Protein AF-A0A523LX55-F1 (afdb_monomer_lite)

Foldseek 3Di:
DVVVVVVVVVVVVVVVVVVVPDLQNVLCVVPPPCVVPDVDSVVSCVVVVVDDDDPDDVVVVPPCNVCVVVVVVVVVVCCVVPVD

Radius of gyration: 23.72 Å; chains: 1; bounding box: 45×46×57 Å

Sequence (84 aa):
MIHKWTLVIVSITLLVYIATMNLRHQVEELLPNWERWYPSLFDAASDLGLIRAEVCDPGTLLLTRRHAKIRQRAEEAHREKWGG

Structure (mmCIF, N/CA/C/O backbone):
data_AF-A0A523LX55-F1
#
_entry.id   AF-A0A523LX55-F1
#
loop_
_atom_site.group_PDB
_atom_site.id
_atom_site.type_symbol
_atom_site.label_atom_id
_atom_site.label_alt_id
_atom_site.label_comp_id
_atom_site.label_asym_id
_atom_site.label_entity_id
_atom_site.label_seq_id
_atom_site.pdbx_PDB_ins_code
_atom_site.Cartn_x
_atom_site.Cartn_y
_atom_site.Cartn_z
_atom_site.occupancy
_atom_site.B_iso_or_equiv
_atom_site.auth_seq_id
_atom_site.auth_comp_id
_atom_site.auth_asym_id
_atom_site.auth_atom_id
_atom_site.pdbx_PDB_model_num
ATOM 1 N N . MET A 1 1 ? 34.480 25.622 4.340 1.00 56.91 1 MET A N 1
ATOM 2 C CA . MET A 1 1 ? 34.487 24.275 4.965 1.00 56.91 1 MET A CA 1
ATOM 3 C C . MET A 1 1 ? 33.168 23.935 5.665 1.00 56.91 1 MET A C 1
ATOM 5 O O . MET A 1 1 ? 32.702 22.819 5.514 1.00 56.91 1 MET A O 1
ATOM 9 N N . ILE A 1 2 ? 32.527 24.891 6.351 1.00 59.38 2 ILE A N 1
ATOM 10 C CA . ILE A 1 2 ? 31.289 24.702 7.138 1.00 59.38 2 ILE A CA 1
ATOM 11 C C . ILE A 1 2 ? 30.072 24.275 6.290 1.00 59.38 2 ILE A C 1
ATOM 13 O O . ILE A 1 2 ? 29.304 23.424 6.716 1.00 59.38 2 ILE A O 1
ATOM 17 N N . HIS A 1 3 ? 29.936 24.772 5.055 1.00 59.19 3 HIS A N 1
ATOM 18 C CA . HIS A 1 3 ? 28.771 24.486 4.198 1.00 59.19 3 HIS A CA 1
ATOM 19 C C . HIS A 1 3 ? 28.675 23.022 3.730 1.00 59.19 3 HIS A C 1
ATOM 21 O O . HIS A 1 3 ? 27.590 22.548 3.408 1.00 59.19 3 HIS A O 1
ATOM 27 N N . LYS A 1 4 ? 29.799 22.284 3.707 1.00 60.00 4 LYS A N 1
ATOM 28 C CA . LYS A 1 4 ? 29.787 20.852 3.363 1.00 60.00 4 LYS A CA 1
ATOM 29 C C . LYS A 1 4 ? 29.214 20.007 4.507 1.00 60.00 4 LYS A C 1
ATOM 31 O O . LYS A 1 4 ? 28.587 18.993 4.238 1.00 60.00 4 LYS A O 1
ATOM 36 N N . TRP A 1 5 ? 29.382 20.437 5.758 1.00 57.66 5 TRP A N 1
ATOM 37 C CA . TRP A 1 5 ? 28.894 19.713 6.936 1.00 57.66 5 TRP A CA 1
ATOM 38 C C . TRP A 1 5 ? 27.399 19.926 7.171 1.00 57.66 5 TRP A C 1
ATOM 40 O O . TRP A 1 5 ? 26.696 18.971 7.482 1.00 57.66 5 TRP A O 1
ATOM 50 N N . THR A 1 6 ? 26.884 21.135 6.935 1.00 67.12 6 THR A N 1
ATOM 51 C CA . THR A 1 6 ? 25.439 21.409 6.998 1.00 67.12 6 THR A CA 1
ATOM 52 C C . THR A 1 6 ? 24.656 20.567 5.997 1.00 67.12 6 THR A C 1
ATOM 54 O O . THR A 1 6 ? 23.608 20.028 6.336 1.00 67.12 6 THR A O 1
ATOM 57 N N . LEU A 1 7 ? 25.186 20.392 4.786 1.00 69.44 7 LEU A N 1
ATOM 58 C CA . LEU A 1 7 ? 24.529 19.604 3.743 1.00 69.44 7 LEU A CA 1
ATOM 59 C C . LEU A 1 7 ? 24.506 18.101 4.076 1.00 69.44 7 LEU A C 1
ATOM 61 O O . LEU A 1 7 ? 23.512 17.427 3.821 1.00 69.44 7 LEU A O 1
ATOM 65 N N . VAL A 1 8 ? 25.567 17.591 4.709 1.00 72.94 8 VAL A N 1
ATOM 66 C CA . VAL A 1 8 ? 25.638 16.203 5.199 1.00 72.94 8 VAL A CA 1
ATOM 67 C C . VAL A 1 8 ? 24.639 15.968 6.336 1.00 72.94 8 VAL A C 1
ATOM 69 O O . VAL A 1 8 ? 23.922 14.973 6.309 1.00 72.94 8 VAL A O 1
ATOM 72 N N . ILE A 1 9 ? 24.534 16.895 7.292 1.00 72.31 9 ILE A N 1
ATOM 73 C CA . ILE A 1 9 ? 23.595 16.788 8.420 1.00 72.31 9 ILE A CA 1
ATOM 74 C C . ILE A 1 9 ? 22.145 16.815 7.928 1.00 72.31 9 ILE A C 1
ATOM 76 O O . ILE A 1 9 ? 21.363 15.946 8.298 1.00 72.31 9 ILE A O 1
ATOM 80 N N . VAL A 1 10 ? 21.793 17.757 7.047 1.00 73.44 10 VAL A N 1
ATOM 81 C CA . VAL A 1 10 ? 20.439 17.836 6.471 1.00 73.44 10 VAL A CA 1
ATOM 82 C C . VAL A 1 10 ? 20.096 16.563 5.693 1.00 73.44 10 VAL A C 1
ATOM 84 O O . VAL A 1 10 ? 18.988 16.053 5.827 1.00 73.44 10 VAL A O 1
ATOM 87 N N . SER A 1 11 ? 21.047 16.012 4.935 1.00 73.69 11 SER A N 1
ATOM 88 C CA . SER A 1 11 ? 20.848 14.770 4.180 1.00 73.69 11 SER A CA 1
ATOM 89 C C . SER A 1 11 ? 20.608 13.559 5.093 1.00 73.69 11 SER A C 1
ATOM 91 O O . SER A 1 11 ? 19.707 12.765 4.836 1.00 73.69 11 SER A O 1
ATOM 93 N N . ILE A 1 12 ? 21.344 13.446 6.204 1.00 73.06 12 ILE A N 1
ATOM 94 C CA . ILE A 1 12 ? 21.141 12.380 7.199 1.00 73.06 12 ILE A CA 1
ATOM 95 C C . ILE A 1 12 ? 19.773 12.525 7.875 1.00 73.06 12 ILE A C 1
ATOM 97 O O . ILE A 1 12 ? 19.034 11.548 7.958 1.00 73.06 12 ILE A O 1
ATOM 101 N N . THR A 1 13 ? 19.398 13.731 8.307 1.00 72.94 13 THR A N 1
ATOM 102 C CA . THR A 1 13 ? 18.092 13.981 8.937 1.00 72.94 13 THR A CA 1
ATOM 103 C C . THR A 1 13 ? 16.937 13.690 7.980 1.00 72.94 13 THR A C 1
ATOM 105 O O . THR A 1 13 ? 15.947 13.086 8.382 1.00 72.94 13 THR A O 1
ATOM 108 N N . LEU A 1 14 ? 17.072 14.060 6.703 1.00 69.94 14 LEU A N 1
ATOM 109 C CA . LEU A 1 14 ? 16.080 13.768 5.671 1.00 69.94 14 LEU A CA 1
ATOM 110 C C . LEU A 1 14 ? 15.967 12.261 5.403 1.00 69.94 14 LEU A C 1
ATOM 112 O O . LEU A 1 14 ? 14.860 11.741 5.302 1.00 69.94 14 LEU A O 1
ATOM 116 N N . LEU A 1 15 ? 17.092 11.546 5.328 1.00 65.88 15 LEU A N 1
ATOM 117 C CA . LEU A 1 15 ? 17.100 10.090 5.161 1.00 65.88 15 LEU A CA 1
ATOM 118 C C . LEU A 1 15 ? 16.456 9.374 6.354 1.00 65.88 15 LEU A C 1
ATOM 120 O O . LEU A 1 15 ? 15.692 8.433 6.153 1.00 65.88 15 LEU A O 1
ATOM 124 N N . VAL A 1 16 ? 16.708 9.841 7.580 1.00 67.62 16 VAL A N 1
ATOM 125 C CA . VAL A 1 16 ? 16.039 9.334 8.787 1.00 67.62 16 VAL A CA 1
ATOM 126 C C . VAL A 1 16 ? 14.540 9.633 8.741 1.00 67.62 16 VAL A C 1
ATOM 128 O O . VAL A 1 16 ? 13.748 8.726 8.970 1.00 67.62 16 VAL A O 1
ATOM 131 N N . TYR A 1 17 ? 14.135 10.852 8.374 1.00 65.38 17 TYR A N 1
ATOM 132 C CA . TYR A 1 17 ? 12.723 11.232 8.257 1.00 65.38 17 TYR A CA 1
ATOM 133 C C . TYR A 1 17 ? 11.964 10.384 7.217 1.00 65.38 17 TYR A C 1
ATOM 135 O O . TYR A 1 17 ? 10.855 9.906 7.467 1.00 65.38 17 TYR A O 1
ATOM 143 N N . ILE A 1 18 ? 12.586 10.118 6.066 1.00 63.91 18 ILE A N 1
ATOM 144 C CA . ILE A 1 18 ? 12.015 9.244 5.033 1.00 63.91 18 ILE A CA 1
ATOM 145 C C . ILE A 1 18 ? 11.935 7.796 5.537 1.00 63.91 18 ILE A C 1
ATOM 147 O O . ILE A 1 18 ? 10.919 7.137 5.327 1.00 63.91 18 ILE A O 1
ATOM 151 N N . ALA A 1 19 ? 12.954 7.308 6.252 1.00 61.09 19 ALA A N 1
ATOM 152 C CA . ALA A 1 19 ? 12.911 5.985 6.875 1.00 61.09 19 ALA A CA 1
ATOM 153 C C . ALA A 1 19 ? 11.817 5.872 7.958 1.00 61.09 19 ALA A C 1
ATOM 155 O O . ALA A 1 19 ? 11.260 4.790 8.150 1.00 61.09 19 ALA A O 1
ATOM 156 N N . THR A 1 20 ? 11.473 6.974 8.641 1.00 61.25 20 THR A N 1
ATOM 157 C CA . THR A 1 20 ? 10.405 7.008 9.656 1.00 61.25 20 THR A CA 1
ATOM 158 C C . THR A 1 20 ? 8.987 7.043 9.087 1.00 61.25 20 THR A C 1
ATOM 160 O O . THR A 1 20 ? 8.056 6.680 9.802 1.00 61.25 20 THR A O 1
ATOM 163 N N . MET A 1 21 ? 8.792 7.378 7.805 1.00 69.62 21 MET A N 1
ATOM 164 C CA . MET A 1 21 ? 7.480 7.324 7.134 1.00 69.62 21 MET A CA 1
ATOM 165 C C . MET A 1 21 ? 7.077 5.880 6.770 1.00 69.62 21 MET A C 1
ATOM 167 O O . MET A 1 21 ? 6.728 5.562 5.634 1.00 69.62 21 MET A O 1
ATOM 171 N N . ASN A 1 22 ? 7.116 4.978 7.751 1.00 86.06 22 ASN A N 1
ATOM 172 C CA . ASN A 1 22 ? 6.648 3.602 7.623 1.00 86.06 22 ASN A CA 1
ATOM 173 C C . ASN A 1 22 ? 5.108 3.561 7.646 1.00 86.06 22 ASN A C 1
ATOM 175 O O . ASN A 1 22 ? 4.474 4.357 8.337 1.00 86.06 22 ASN A O 1
ATOM 179 N N . LEU A 1 23 ? 4.503 2.606 6.934 1.00 90.06 23 LEU A N 1
ATOM 180 C CA . LEU A 1 23 ? 3.055 2.381 6.910 1.00 90.06 23 LEU A CA 1
ATOM 181 C C . LEU A 1 23 ? 2.442 2.316 8.316 1.00 90.06 23 LEU A C 1
ATOM 183 O O . LEU A 1 23 ? 1.393 2.903 8.553 1.00 90.06 23 LEU A O 1
ATOM 187 N N . ARG A 1 24 ? 3.127 1.668 9.270 1.00 91.81 24 ARG A N 1
ATOM 188 C CA . ARG A 1 24 ? 2.679 1.618 10.672 1.00 91.81 24 ARG A CA 1
ATOM 189 C C . ARG A 1 24 ? 2.529 3.007 11.285 1.00 91.81 24 ARG A C 1
ATOM 191 O O . ARG A 1 24 ? 1.550 3.255 11.972 1.00 91.81 24 ARG A O 1
ATOM 198 N N . HIS A 1 25 ? 3.492 3.891 11.040 1.00 92.25 25 HIS A N 1
ATOM 199 C CA . HIS A 1 25 ? 3.470 5.251 11.572 1.00 92.25 25 HIS A CA 1
ATOM 200 C C . HIS A 1 25 ? 2.312 6.056 10.977 1.00 92.25 25 HIS A C 1
ATOM 202 O O . HIS A 1 25 ? 1.600 6.734 11.705 1.00 92.25 25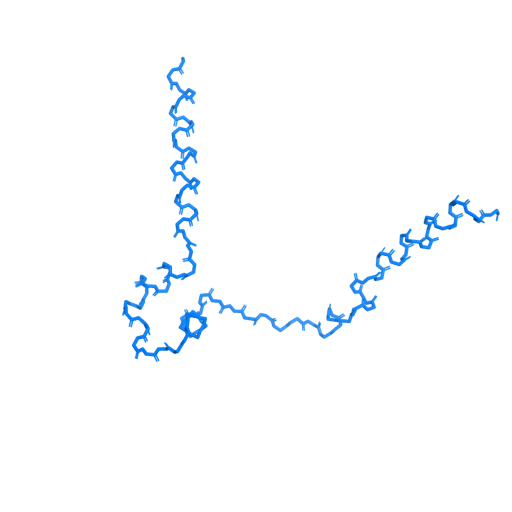 HIS A O 1
ATOM 208 N N . GLN A 1 26 ? 2.086 5.925 9.667 1.00 92.25 26 GLN A N 1
ATOM 209 C CA . GLN A 1 26 ? 0.970 6.581 8.980 1.00 92.25 26 GLN A CA 1
ATOM 210 C C . GLN A 1 26 ? -0.391 6.100 9.509 1.00 92.25 26 GLN A C 1
ATOM 212 O O . GLN A 1 26 ? -1.294 6.908 9.700 1.00 92.25 26 GLN A O 1
ATOM 217 N N . VAL A 1 27 ? -0.538 4.798 9.785 1.00 94.75 27 VAL A N 1
ATOM 218 C CA . VAL A 1 27 ? -1.762 4.257 10.400 1.00 94.75 27 VAL A CA 1
ATOM 219 C C . VAL A 1 27 ? -1.938 4.778 11.824 1.00 94.75 27 VAL A C 1
ATOM 221 O O . VAL A 1 27 ? -3.032 5.210 12.160 1.00 94.75 27 VAL A O 1
ATOM 224 N N . GLU A 1 28 ? -0.890 4.773 12.649 1.00 95.19 28 GLU A N 1
ATOM 225 C CA . GLU A 1 28 ? -0.977 5.214 14.048 1.00 95.19 28 GLU A CA 1
ATOM 226 C C . GLU A 1 28 ? -1.325 6.707 14.175 1.00 95.19 28 GLU A C 1
ATOM 228 O O . GLU A 1 28 ? -2.050 7.101 15.084 1.00 95.19 28 GLU A O 1
ATOM 233 N N . GLU A 1 29 ? -0.849 7.537 13.244 1.00 94.25 29 GLU A N 1
ATOM 234 C CA . GLU A 1 29 ? -1.164 8.968 13.185 1.00 94.25 29 GLU A CA 1
ATOM 235 C C . GLU A 1 29 ? -2.637 9.230 12.829 1.00 94.25 29 GLU A C 1
ATOM 237 O O . GLU A 1 29 ? -3.260 10.134 13.386 1.00 94.25 29 GLU A O 1
ATOM 242 N N . LEU A 1 30 ? -3.209 8.422 11.930 1.00 94.69 30 LEU A N 1
ATOM 243 C CA . LEU A 1 30 ? -4.605 8.549 11.502 1.00 94.69 30 LEU A CA 1
ATOM 244 C C . LEU A 1 30 ? -5.592 7.855 12.450 1.00 94.69 30 LEU A C 1
ATOM 246 O O . LEU A 1 30 ? -6.702 8.348 12.653 1.00 94.69 30 LEU A O 1
ATOM 250 N N . LEU A 1 31 ? -5.207 6.711 13.016 1.00 95.25 31 LEU A N 1
ATOM 251 C CA . LEU A 1 31 ? -6.03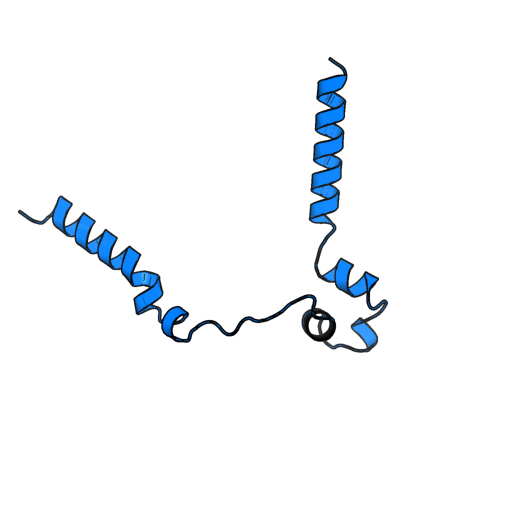1 5.893 13.899 1.00 95.25 31 LEU A CA 1
ATOM 252 C C . LEU A 1 31 ? -5.192 5.361 15.077 1.00 95.25 31 LEU A C 1
ATOM 254 O O . LEU A 1 31 ? -4.712 4.224 15.045 1.00 95.25 31 LEU A O 1
ATOM 258 N N . PRO A 1 32 ? -5.042 6.155 16.150 1.00 95.75 32 PRO A N 1
ATOM 259 C CA . PRO A 1 32 ? -4.305 5.733 17.334 1.00 95.75 32 PRO A CA 1
ATOM 260 C C . PRO A 1 32 ? -4.931 4.497 17.988 1.00 95.75 32 PRO A C 1
ATOM 262 O O . PRO A 1 32 ? -6.152 4.423 18.159 1.00 95.75 32 PRO A O 1
ATOM 265 N N . ASN A 1 33 ? -4.100 3.551 18.425 1.00 95.12 33 ASN A N 1
ATOM 266 C CA . ASN A 1 33 ? -4.527 2.267 18.994 1.00 95.12 33 ASN A CA 1
ATOM 267 C C . ASN A 1 33 ? -5.412 1.429 18.045 1.00 95.12 33 ASN A C 1
ATOM 269 O O . ASN A 1 33 ? -6.332 0.732 18.493 1.00 95.12 33 ASN A O 1
ATOM 273 N N . TRP A 1 34 ? -5.148 1.477 16.734 1.00 96.00 34 TRP A N 1
ATOM 274 C CA . TRP A 1 34 ? -5.880 0.707 15.718 1.00 96.00 34 TRP A CA 1
ATOM 275 C C . TRP A 1 34 ? -5.911 -0.807 15.999 1.00 96.00 34 TRP A C 1
ATOM 277 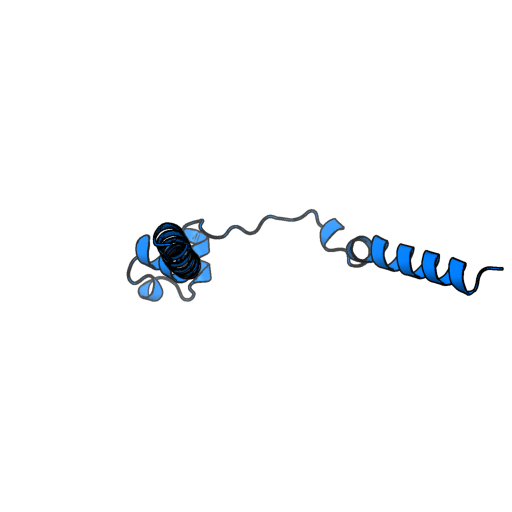O O . TRP A 1 34 ? -6.879 -1.468 15.622 1.00 96.00 34 TRP A O 1
ATOM 287 N N . GLU A 1 35 ? -4.908 -1.348 16.706 1.00 95.62 35 GLU A N 1
ATOM 288 C CA . GLU A 1 35 ? -4.786 -2.774 17.074 1.00 95.62 35 GLU A CA 1
ATOM 289 C C . GLU A 1 35 ? -5.984 -3.290 17.894 1.00 95.62 35 GLU A C 1
ATOM 291 O O . GLU A 1 35 ? -6.230 -4.492 17.963 1.00 95.62 35 GLU A O 1
ATOM 296 N N . ARG A 1 36 ? -6.776 -2.393 18.500 1.00 96.69 36 ARG A N 1
ATOM 297 C CA . ARG A 1 36 ? -8.014 -2.753 19.208 1.00 96.69 36 ARG A CA 1
ATOM 298 C C . ARG A 1 36 ? -9.187 -3.061 18.269 1.00 96.69 36 ARG A C 1
ATOM 300 O O . ARG A 1 36 ? -10.138 -3.718 18.687 1.00 96.69 36 ARG A O 1
ATOM 307 N N . TRP A 1 37 ? -9.137 -2.551 17.043 1.00 94.69 37 TRP A N 1
ATOM 308 C CA . TRP A 1 37 ? -10.241 -2.581 16.081 1.00 94.69 37 TRP A CA 1
ATOM 309 C C . TRP A 1 37 ? -9.955 -3.485 14.886 1.00 94.69 37 TRP A C 1
ATOM 311 O O . TRP A 1 37 ? -10.887 -4.081 14.353 1.00 94.69 37 TRP A O 1
ATOM 321 N N . TYR A 1 38 ? -8.686 -3.621 14.497 1.00 95.81 38 TYR A N 1
ATOM 322 C CA . TYR A 1 38 ? -8.282 -4.428 13.351 1.00 95.81 38 TYR A CA 1
ATOM 323 C C . TYR A 1 38 ? -7.332 -5.558 13.751 1.00 95.81 38 TYR A C 1
ATOM 325 O O . TYR A 1 38 ? -6.420 -5.341 14.549 1.00 95.81 38 TYR A O 1
ATOM 333 N N . PRO A 1 39 ? -7.490 -6.752 13.154 1.00 92.25 39 PRO A N 1
ATOM 334 C CA . PRO A 1 39 ? -6.623 -7.892 13.429 1.00 92.25 39 PRO A CA 1
ATOM 335 C C . PRO A 1 39 ? -5.234 -7.750 12.787 1.00 92.25 39 PRO A C 1
ATOM 337 O O . PRO A 1 39 ? -4.301 -8.442 13.198 1.00 92.25 39 PRO A O 1
ATOM 340 N N . SER A 1 40 ? -5.068 -6.868 11.793 1.00 94.50 40 SER A N 1
ATOM 341 C CA . SER A 1 40 ? -3.778 -6.601 11.157 1.00 94.50 40 SER A CA 1
ATOM 342 C C . SER A 1 40 ? -3.601 -5.137 10.743 1.00 94.50 40 SER A C 1
ATOM 344 O O . SER A 1 40 ? -4.565 -4.417 10.481 1.00 94.50 40 SER A O 1
ATOM 346 N N . LEU A 1 41 ? -2.336 -4.710 10.637 1.00 94.44 41 LEU A N 1
ATOM 347 C CA . LEU A 1 41 ? -1.971 -3.362 10.185 1.00 94.44 41 LEU A CA 1
ATOM 348 C C . LEU A 1 41 ? -2.455 -3.096 8.756 1.00 94.44 41 LEU A C 1
ATOM 350 O O . LEU A 1 41 ? -2.796 -1.968 8.416 1.00 94.44 41 LEU A O 1
ATOM 354 N N . PHE A 1 42 ? -2.455 -4.133 7.918 1.00 93.19 42 PHE A N 1
ATOM 355 C CA . PHE A 1 42 ? -2.845 -4.027 6.518 1.00 93.19 42 PHE A CA 1
ATOM 356 C C . PHE A 1 42 ? -4.348 -3.817 6.365 1.00 93.19 42 PHE A C 1
ATOM 358 O O . PHE A 1 42 ? -4.741 -3.058 5.488 1.00 93.19 42 PHE A O 1
ATOM 365 N N . ASP A 1 43 ? -5.167 -4.408 7.237 1.00 92.81 43 ASP A N 1
ATOM 366 C CA . ASP A 1 43 ? -6.614 -4.175 7.225 1.00 92.81 43 ASP A CA 1
ATOM 367 C C . ASP A 1 43 ? -6.917 -2.715 7.578 1.00 92.81 43 ASP A C 1
ATOM 369 O O . ASP A 1 43 ? -7.597 -2.024 6.823 1.00 92.81 43 ASP A O 1
ATOM 373 N N . ALA A 1 44 ? -6.300 -2.201 8.650 1.00 94.38 44 ALA A N 1
ATOM 374 C CA . ALA A 1 44 ? -6.418 -0.792 9.023 1.00 94.38 44 ALA A CA 1
ATOM 375 C C . ALA A 1 44 ? -5.911 0.140 7.905 1.00 94.38 44 ALA A C 1
ATOM 377 O O . ALA A 1 44 ? -6.566 1.118 7.555 1.00 94.38 44 ALA A O 1
ATOM 378 N N . ALA A 1 45 ? -4.758 -0.170 7.306 1.00 93.81 45 ALA A N 1
ATOM 379 C CA . ALA A 1 45 ? -4.192 0.614 6.210 1.00 93.81 45 ALA A CA 1
ATOM 380 C C . ALA A 1 45 ? -5.048 0.583 4.933 1.00 93.81 45 ALA A C 1
ATOM 382 O O . ALA A 1 45 ? -5.087 1.578 4.207 1.00 93.81 45 ALA A O 1
ATOM 383 N N . SER A 1 46 ? -5.700 -0.545 4.641 1.00 91.31 46 SER A N 1
ATOM 384 C CA . SER A 1 46 ? -6.614 -0.705 3.508 1.00 91.31 46 SER A CA 1
ATOM 385 C C . SER A 1 46 ? -7.864 0.148 3.702 1.00 91.31 46 SER A C 1
ATOM 387 O O . SER A 1 46 ? -8.217 0.922 2.814 1.00 91.31 46 SER A O 1
ATOM 389 N N . ASP A 1 47 ? -8.478 0.084 4.885 1.00 91.25 47 ASP A N 1
ATOM 390 C CA . ASP A 1 47 ? -9.694 0.842 5.201 1.00 91.25 47 ASP A CA 1
ATOM 391 C C . ASP A 1 47 ? -9.434 2.352 5.297 1.00 91.25 47 ASP A C 1
ATOM 393 O O . ASP A 1 47 ? -10.259 3.158 4.868 1.00 91.25 47 ASP A O 1
ATOM 397 N N . LEU A 1 48 ? -8.248 2.753 5.770 1.00 92.50 48 LEU A N 1
ATOM 398 C CA . LEU A 1 48 ? -7.782 4.144 5.726 1.00 92.50 48 LEU A CA 1
ATOM 399 C C . LEU A 1 48 ? -7.371 4.604 4.312 1.00 92.50 48 LEU A C 1
ATOM 401 O O . LEU A 1 48 ? -7.089 5.784 4.106 1.00 92.50 48 LEU A O 1
ATOM 405 N N . GLY A 1 49 ? -7.306 3.696 3.333 1.00 89.50 49 GLY A N 1
ATOM 406 C CA . GLY A 1 49 ? -6.931 3.998 1.950 1.00 89.50 49 GLY A CA 1
ATOM 407 C C . GLY A 1 49 ? -5.446 4.322 1.738 1.00 89.50 49 GLY A C 1
ATOM 408 O O . GLY A 1 49 ? -5.087 4.843 0.676 1.00 89.50 49 GLY A O 1
ATOM 409 N N . LEU A 1 50 ? -4.588 4.014 2.720 1.00 90.38 50 LEU A N 1
ATOM 410 C CA . LEU A 1 50 ? -3.130 4.190 2.657 1.00 90.38 50 LEU A CA 1
ATOM 411 C C . LEU A 1 50 ? -2.472 3.191 1.705 1.00 90.38 50 LEU A C 1
ATOM 413 O O . LEU A 1 50 ? -1.473 3.502 1.057 1.00 90.38 50 LEU A O 1
ATOM 417 N N . ILE A 1 51 ? -3.043 1.991 1.609 1.00 88.12 51 ILE A N 1
ATOM 418 C CA . ILE A 1 51 ? -2.670 0.998 0.607 1.00 88.12 51 ILE A CA 1
ATOM 419 C C . ILE A 1 51 ? -3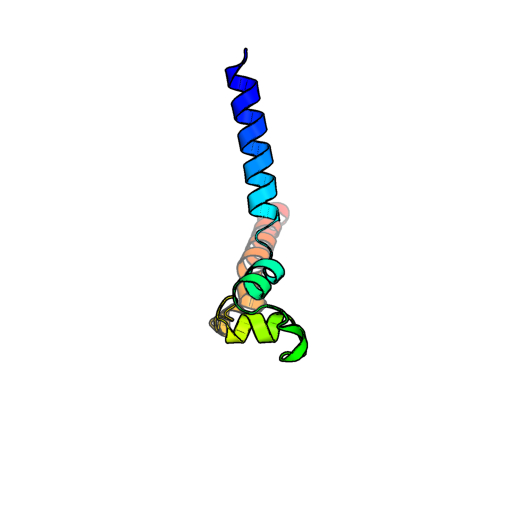.857 0.742 -0.308 1.00 88.12 51 ILE A C 1
ATOM 421 O O . ILE A 1 51 ? -5.000 0.647 0.130 1.00 88.12 51 ILE A O 1
ATOM 425 N N . ARG A 1 52 ? -3.578 0.620 -1.602 1.00 75.88 52 ARG A N 1
ATOM 426 C CA . ARG A 1 52 ? -4.562 0.203 -2.595 1.00 75.88 52 ARG A CA 1
ATOM 427 C C . ARG A 1 52 ? -3.974 -0.915 -3.430 1.00 75.88 52 ARG A C 1
ATOM 429 O O . ARG A 1 52 ? -2.855 -0.805 -3.923 1.00 75.88 52 ARG A O 1
ATOM 436 N N . ALA A 1 53 ? -4.743 -1.983 -3.588 1.00 68.19 53 ALA A N 1
ATOM 437 C CA . ALA A 1 53 ? -4.469 -2.968 -4.613 1.00 68.19 53 ALA A CA 1
ATOM 438 C C . ALA A 1 53 ? -5.045 -2.442 -5.933 1.00 68.19 53 ALA A C 1
ATOM 440 O O . ALA A 1 53 ? -6.252 -2.237 -6.053 1.00 68.19 53 ALA A O 1
ATOM 441 N N . GLU A 1 54 ? -4.187 -2.205 -6.921 1.00 64.88 54 GLU A N 1
ATOM 442 C CA . GLU A 1 54 ? -4.644 -2.001 -8.293 1.00 64.88 54 GLU A CA 1
ATOM 443 C C . GLU A 1 54 ? -4.930 -3.364 -8.929 1.00 64.88 54 GLU A C 1
ATOM 445 O O . GLU A 1 54 ? -4.112 -4.287 -8.857 1.00 64.88 54 GLU A O 1
ATOM 450 N N . VAL A 1 55 ? -6.094 -3.505 -9.566 1.00 66.00 55 VAL A N 1
ATOM 451 C CA . VAL A 1 55 ? -6.390 -4.683 -10.385 1.00 66.00 55 VAL A CA 1
ATOM 452 C C . VAL A 1 55 ? -5.563 -4.560 -11.660 1.00 66.00 55 VAL A C 1
ATOM 454 O O . VAL A 1 55 ? -5.905 -3.804 -12.567 1.00 66.00 55 VAL A O 1
ATOM 457 N N . CYS A 1 56 ? -4.437 -5.269 -11.717 1.00 65.81 56 CYS A N 1
ATOM 458 C CA . CYS A 1 56 ? -3.649 -5.332 -12.942 1.00 65.81 56 CYS A CA 1
ATOM 459 C C . CYS A 1 56 ? -4.415 -6.089 -14.040 1.00 65.81 56 CYS A C 1
ATOM 461 O O . CYS A 1 56 ? -5.182 -7.012 -13.752 1.00 65.81 56 CYS A O 1
ATOM 463 N N . ASP A 1 57 ? -4.192 -5.712 -15.306 1.00 74.50 57 ASP A N 1
ATOM 464 C CA . ASP A 1 57 ? -4.692 -6.483 -16.449 1.00 74.50 57 ASP A CA 1
ATOM 465 C C . ASP A 1 57 ? -4.262 -7.951 -16.278 1.00 74.50 57 ASP A C 1
ATOM 467 O O . ASP A 1 57 ? -3.072 -8.196 -16.043 1.00 74.50 57 ASP A O 1
ATOM 471 N N . PRO A 1 58 ? -5.171 -8.936 -16.398 1.00 68.94 58 PRO A N 1
ATOM 472 C CA . PRO A 1 58 ? -4.856 -10.345 -16.156 1.00 68.94 58 PRO A CA 1
ATOM 473 C C . PRO A 1 58 ? -3.720 -10.862 -17.049 1.00 68.94 58 PRO A C 1
ATOM 475 O O . PRO A 1 58 ? -2.987 -11.775 -16.667 1.00 68.94 58 PRO A O 1
ATOM 478 N N . GLY A 1 59 ? -3.495 -10.241 -18.210 1.00 70.50 59 GLY A N 1
ATOM 479 C CA . GLY A 1 59 ? -2.348 -10.519 -19.060 1.00 70.50 59 GLY A CA 1
ATOM 480 C C . GLY A 1 59 ? -0.996 -10.171 -18.428 1.00 70.50 59 GLY A C 1
ATOM 481 O O . GLY A 1 59 ? 0.007 -10.796 -18.769 1.00 70.50 59 GLY A O 1
ATOM 482 N N . THR A 1 60 ? -0.949 -9.236 -17.482 1.00 68.06 60 THR A N 1
ATOM 483 C CA . THR A 1 60 ? 0.263 -8.844 -16.739 1.00 68.06 60 THR A CA 1
ATOM 484 C C . THR A 1 60 ? 0.728 -9.938 -15.775 1.00 68.06 60 THR A C 1
ATOM 486 O O . THR A 1 60 ? 1.926 -10.080 -15.524 1.00 68.06 60 THR A O 1
ATOM 489 N N . LEU A 1 61 ? -0.201 -10.763 -15.281 1.00 68.75 61 LEU A N 1
ATOM 490 C CA . LEU A 1 61 ? 0.096 -11.909 -14.415 1.00 68.75 61 LEU A CA 1
ATOM 491 C C . LEU A 1 61 ? 0.551 -13.144 -15.201 1.00 68.75 61 LEU A C 1
ATOM 493 O O . LEU A 1 61 ? 1.122 -14.070 -14.620 1.00 68.75 61 LEU A O 1
ATOM 497 N N . LEU A 1 62 ? 0.342 -13.172 -16.523 1.00 79.62 62 LEU A N 1
ATOM 498 C CA . LEU A 1 62 ? 0.799 -14.278 -17.354 1.00 79.62 62 LEU A CA 1
ATOM 499 C C . LEU A 1 62 ? 2.327 -14.299 -17.379 1.00 79.62 62 LEU A C 1
ATOM 501 O O . LEU A 1 62 ? 2.977 -13.467 -18.019 1.00 79.62 62 LEU A O 1
ATOM 505 N N . LEU A 1 63 ? 2.904 -15.315 -16.732 1.00 71.06 63 LEU A N 1
ATOM 506 C CA . LEU A 1 63 ? 4.346 -15.579 -16.719 1.00 71.06 63 LEU A CA 1
ATOM 507 C C . LEU A 1 63 ? 4.944 -15.553 -18.130 1.00 71.06 63 LEU A C 1
ATOM 509 O O . LEU A 1 63 ? 6.053 -15.051 -18.304 1.00 71.06 63 LEU A O 1
ATOM 513 N N . THR A 1 64 ? 4.195 -16.025 -19.130 1.00 73.19 64 THR A N 1
ATOM 514 C CA . THR A 1 64 ? 4.564 -15.979 -20.549 1.00 73.19 64 THR A CA 1
ATOM 515 C C . THR A 1 64 ? 4.812 -14.555 -21.044 1.00 73.19 64 THR A C 1
ATOM 517 O O . THR A 1 64 ? 5.802 -14.327 -21.731 1.00 73.19 64 THR A O 1
ATOM 520 N N . ARG A 1 65 ? 3.971 -13.579 -20.667 1.00 71.69 65 ARG A N 1
ATOM 521 C CA . ARG A 1 65 ? 4.159 -12.164 -21.028 1.00 71.69 65 ARG A CA 1
ATOM 522 C C . ARG A 1 65 ? 5.279 -11.521 -20.210 1.00 71.69 65 ARG A C 1
ATOM 524 O O . ARG A 1 65 ? 6.131 -10.849 -20.785 1.00 71.69 65 ARG A O 1
ATOM 531 N N . ARG A 1 66 ? 5.357 -11.800 -18.902 1.00 71.25 66 ARG A N 1
ATOM 532 C CA . ARG A 1 66 ? 6.423 -11.281 -18.018 1.00 71.25 66 ARG A CA 1
ATOM 533 C C . ARG A 1 66 ? 7.824 -11.711 -18.467 1.00 71.25 66 ARG A C 1
ATOM 535 O O . ARG A 1 66 ? 8.766 -10.926 -18.399 1.00 71.25 66 ARG A O 1
ATOM 542 N N . HIS A 1 67 ? 7.955 -12.944 -18.951 1.00 84.06 67 HIS A N 1
ATOM 543 C CA . HIS A 1 67 ? 9.231 -13.515 -19.379 1.00 84.06 67 HIS A CA 1
ATOM 544 C C . HIS A 1 67 ? 9.457 -13.461 -20.891 1.00 84.06 67 HIS A C 1
ATOM 546 O O . HIS A 1 67 ? 10.526 -13.876 -21.332 1.00 84.06 67 HIS A O 1
ATOM 552 N N . ALA A 1 68 ? 8.522 -12.928 -21.687 1.00 82.69 68 ALA A N 1
ATOM 553 C CA . ALA A 1 68 ? 8.666 -12.843 -23.144 1.00 82.69 68 ALA A CA 1
ATOM 554 C C . ALA A 1 68 ? 9.978 -12.152 -23.545 1.00 82.69 68 ALA A C 1
ATOM 556 O O . ALA A 1 68 ? 10.733 -12.673 -24.359 1.00 82.69 68 ALA A O 1
ATOM 557 N N . LYS A 1 69 ? 10.318 -11.042 -22.877 1.00 79.88 69 LYS A N 1
ATOM 558 C CA . LYS A 1 69 ? 11.565 -10.299 -23.112 1.00 79.88 69 LYS A CA 1
ATOM 559 C C . LYS A 1 69 ? 12.820 -11.082 -22.713 1.00 79.88 69 LYS A C 1
ATOM 561 O O . LYS A 1 69 ? 13.858 -10.943 -23.348 1.00 79.88 69 LYS A O 1
ATOM 566 N N . ILE A 1 70 ? 12.743 -11.892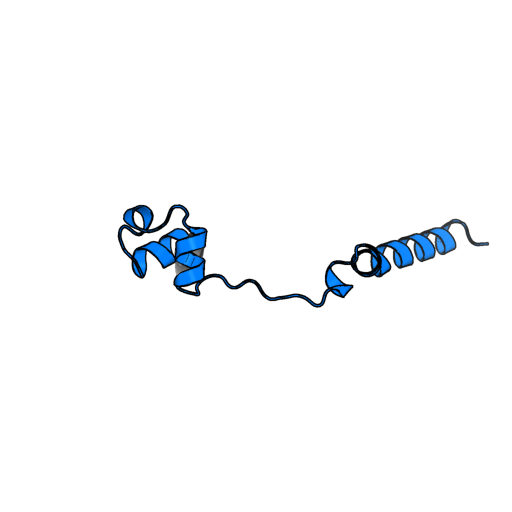 -21.657 1.00 83.88 70 ILE A N 1
ATOM 567 C CA . ILE A 1 70 ? 13.862 -12.735 -21.204 1.00 83.88 70 ILE A CA 1
ATOM 568 C C . ILE A 1 70 ? 14.066 -13.894 -22.180 1.00 83.88 70 ILE A C 1
ATOM 570 O O . ILE A 1 70 ? 15.198 -14.161 -22.568 1.00 83.88 70 ILE A O 1
ATOM 574 N N . ARG A 1 71 ? 12.978 -14.531 -22.624 1.00 84.31 71 ARG A N 1
ATOM 575 C CA . ARG A 1 71 ? 13.005 -15.586 -23.642 1.00 84.31 71 ARG A CA 1
ATOM 576 C C . ARG A 1 71 ? 13.565 -15.079 -24.961 1.00 84.31 71 ARG A C 1
ATOM 578 O O . ARG A 1 71 ? 14.485 -15.689 -25.484 1.00 84.31 71 ARG A O 1
ATOM 585 N N . GLN A 1 72 ? 13.083 -13.934 -25.437 1.00 85.81 72 GLN A N 1
ATOM 586 C CA . GLN A 1 72 ? 13.580 -13.318 -26.663 1.00 85.81 72 GLN A CA 1
ATOM 587 C C . GLN A 1 72 ? 15.086 -13.037 -26.577 1.00 85.81 72 GLN A C 1
ATOM 589 O O . GLN A 1 72 ? 15.826 -13.412 -27.476 1.00 85.81 72 GLN A O 1
ATOM 594 N N . ARG A 1 73 ? 15.558 -12.459 -25.464 1.00 87.25 73 ARG A N 1
ATOM 595 C CA . ARG A 1 73 ? 16.994 -12.232 -25.233 1.00 87.25 73 ARG A CA 1
ATOM 596 C C . ARG A 1 73 ? 17.795 -13.530 -25.167 1.00 87.25 73 ARG A C 1
ATOM 598 O O . ARG A 1 73 ? 18.922 -13.568 -25.642 1.00 87.25 73 ARG A O 1
ATOM 605 N N . ALA A 1 74 ? 17.237 -14.581 -24.570 1.00 87.44 74 ALA A N 1
ATOM 606 C CA . ALA A 1 74 ? 17.879 -15.891 -24.523 1.00 87.44 74 ALA A CA 1
ATOM 607 C C . ALA A 1 74 ? 17.981 -16.516 -25.922 1.00 87.44 74 ALA A C 1
ATOM 609 O O . ALA A 1 74 ? 19.019 -17.071 -26.264 1.00 87.44 74 ALA A O 1
ATOM 610 N N . GLU A 1 75 ? 16.940 -16.387 -26.743 1.00 88.69 75 GLU A N 1
ATOM 611 C CA . GLU A 1 75 ? 16.920 -16.854 -28.130 1.00 88.69 75 GLU A CA 1
ATOM 612 C C . GLU A 1 75 ? 17.867 -16.039 -29.025 1.00 88.69 75 GLU A C 1
ATOM 614 O O . GLU A 1 75 ? 18.580 -16.620 -29.838 1.00 88.69 75 GLU A O 1
ATOM 619 N N . GLU A 1 76 ? 17.923 -14.714 -28.862 1.00 90.12 76 GLU A N 1
ATOM 620 C CA . GLU A 1 76 ? 18.888 -13.834 -29.537 1.00 90.12 76 GLU A CA 1
ATOM 621 C C . GLU A 1 76 ? 20.324 -14.207 -29.161 1.00 90.12 76 GLU A C 1
ATOM 623 O O . GLU A 1 76 ? 21.118 -14.516 -30.044 1.00 90.12 76 GLU A O 1
ATOM 628 N N . ALA A 1 77 ? 20.633 -14.307 -27.866 1.00 89.25 77 ALA A N 1
ATOM 629 C CA . ALA A 1 77 ? 21.957 -14.706 -27.390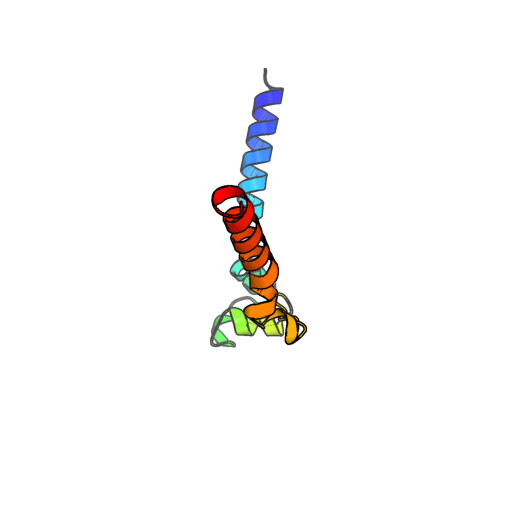 1.00 89.25 77 ALA A CA 1
ATOM 630 C C . ALA A 1 77 ? 22.340 -16.132 -27.822 1.00 89.25 77 ALA A C 1
ATOM 632 O O . ALA A 1 77 ? 23.513 -16.427 -28.052 1.00 89.25 77 ALA A O 1
ATOM 633 N N . HIS A 1 78 ? 21.362 -17.036 -27.927 1.00 88.06 78 HIS A N 1
ATOM 634 C CA . HIS A 1 78 ? 21.579 -18.374 -28.464 1.00 88.06 78 HIS A CA 1
ATOM 635 C C . HIS A 1 78 ? 21.922 -18.322 -29.958 1.00 88.06 78 HIS A C 1
ATOM 637 O O . HIS A 1 78 ? 22.880 -18.968 -30.377 1.00 88.06 78 HIS A O 1
ATOM 643 N N . ARG A 1 79 ? 21.185 -17.535 -30.755 1.00 87.56 79 ARG A N 1
ATOM 644 C CA . ARG A 1 79 ? 21.476 -17.332 -32.183 1.00 87.56 79 ARG A CA 1
ATOM 645 C C . ARG A 1 79 ? 22.834 -16.668 -32.405 1.00 87.56 79 ARG A C 1
ATOM 647 O O . ARG A 1 79 ? 23.575 -17.129 -33.252 1.00 87.56 79 ARG A O 1
ATOM 654 N N . GLU A 1 80 ? 23.201 -15.660 -31.621 1.00 88.31 80 GLU A N 1
ATOM 655 C CA . GLU A 1 80 ? 24.514 -15.005 -31.730 1.00 88.31 80 GLU A CA 1
ATOM 656 C C . GLU A 1 80 ? 25.684 -15.954 -31.442 1.00 88.31 80 GLU A C 1
ATOM 658 O O . GLU A 1 80 ? 26.742 -15.838 -32.054 1.00 88.31 80 GLU A O 1
ATOM 663 N N . LYS A 1 81 ? 25.515 -16.889 -30.497 1.00 85.69 81 LYS A N 1
ATOM 664 C CA . LYS A 1 81 ? 26.588 -17.811 -30.093 1.00 85.69 81 LYS A CA 1
ATOM 665 C C . LYS A 1 81 ? 26.671 -19.079 -30.935 1.00 85.69 81 LYS A C 1
ATOM 667 O O . LYS A 1 81 ? 27.755 -19.640 -31.056 1.00 85.69 81 LYS A O 1
ATOM 672 N N . TRP A 1 82 ? 25.540 -19.555 -31.450 1.00 85.69 82 TRP A N 1
ATOM 673 C CA . TRP A 1 82 ? 25.426 -20.897 -32.034 1.00 85.69 82 TRP A CA 1
ATOM 674 C C . TRP A 1 82 ? 24.667 -20.936 -33.366 1.00 85.69 82 TRP A C 1
ATOM 676 O O . TRP A 1 82 ? 24.559 -22.001 -33.968 1.00 85.69 82 TRP A O 1
ATOM 686 N N . GLY A 1 83 ? 24.113 -19.811 -33.819 1.00 68.75 83 GLY A N 1
ATOM 687 C CA . GLY A 1 83 ? 23.468 -19.679 -35.121 1.00 68.75 83 GLY A CA 1
ATOM 688 C C . GLY A 1 83 ? 24.502 -19.308 -36.174 1.00 68.75 83 GLY A C 1
ATOM 689 O O . GLY A 1 83 ? 24.807 -18.131 -36.338 1.00 68.75 83 GLY A O 1
ATOM 690 N N . GLY A 1 84 ? 25.066 -20.318 -36.836 1.00 59.50 84 GLY A N 1
ATOM 691 C CA . GLY A 1 84 ? 25.784 -20.126 -38.100 1.00 59.50 84 GLY A CA 1
ATOM 692 C C . GLY A 1 84 ? 24.872 -19.610 -39.205 1.00 59.50 84 GLY A C 1
ATOM 693 O O . GLY A 1 84 ? 23.655 -19.908 -39.152 1.00 59.50 84 GLY A O 1
#

pLDDT: mean 80.39, std 12.34, range [56.91, 96.69]

Secondary structure (DSSP, 8-state):
-HHHHHHHHHHHHHHHHHHH--HHHHHHHHSTTGGGT-SSHHHHHHHTTSS------HHHH-HHHHTHHHHHHHHHHHHHHH--